Protein AF-A0A4U6M699-F1 (afdb_monomer)

Structure (mmCIF, N/CA/C/O backbone):
data_AF-A0A4U6M699-F1
#
_entry.id   AF-A0A4U6M699-F1
#
loop_
_atom_site.group_PDB
_atom_site.id
_atom_site.type_symbol
_atom_site.label_atom_id
_atom_site.label_alt_id
_atom_site.label_comp_id
_atom_site.label_asym_id
_atom_site.label_entity_id
_atom_site.label_seq_id
_atom_site.pdbx_PDB_ins_code
_atom_site.Cartn_x
_atom_site.Cartn_y
_atom_site.Cartn_z
_atom_site.occupancy
_atom_site.B_iso_or_equiv
_atom_site.auth_seq_id
_atom_site.auth_comp_id
_atom_site.auth_asym_id
_atom_site.auth_atom_id
_atom_site.pdbx_PDB_model_num
ATOM 1 N N . ASP A 1 1 ? -10.729 20.905 -7.167 1.00 48.91 1 ASP A N 1
ATOM 2 C CA . ASP A 1 1 ? -9.575 21.446 -6.440 1.00 48.91 1 ASP A CA 1
ATOM 3 C C . ASP A 1 1 ? -8.380 21.355 -7.370 1.00 48.91 1 ASP A C 1
ATOM 5 O O . ASP A 1 1 ? -7.923 20.257 -7.669 1.00 48.91 1 ASP A O 1
ATOM 9 N N . GLU A 1 2 ? -8.037 22.477 -8.000 1.00 41.06 2 GLU A N 1
ATOM 10 C CA . GLU A 1 2 ? -7.067 22.552 -9.109 1.00 41.06 2 GLU A CA 1
ATOM 11 C C . GLU A 1 2 ? -5.611 22.574 -8.628 1.00 41.06 2 GLU A C 1
ATOM 13 O O . GLU A 1 2 ? -4.681 22.620 -9.427 1.00 41.06 2 GLU A O 1
ATOM 18 N N . ARG A 1 3 ? -5.406 22.505 -7.313 1.00 54.22 3 ARG A N 1
ATOM 19 C CA . ARG A 1 3 ? -4.111 22.269 -6.685 1.00 54.22 3 ARG A CA 1
ATOM 20 C C . ARG A 1 3 ? -4.241 20.971 -5.903 1.00 54.22 3 ARG A C 1
ATOM 22 O O . ARG A 1 3 ? -5.264 20.749 -5.262 1.00 54.22 3 ARG A O 1
ATOM 29 N N . GLU A 1 4 ? -3.243 20.099 -5.974 1.00 55.28 4 GLU A N 1
ATOM 30 C CA . GLU A 1 4 ? -3.228 18.752 -5.367 1.00 55.28 4 GLU A CA 1
ATOM 31 C C . GLU A 1 4 ? -3.259 18.745 -3.820 1.00 55.28 4 GLU A C 1
ATOM 33 O O . GLU A 1 4 ? -2.900 17.768 -3.172 1.00 55.28 4 GLU A O 1
ATOM 38 N N . MET A 1 5 ? -3.724 19.828 -3.201 1.00 53.59 5 MET A N 1
ATOM 39 C CA . MET A 1 5 ? -3.676 20.106 -1.773 1.00 53.59 5 MET A CA 1
ATOM 40 C C . MET A 1 5 ? -5.094 20.075 -1.194 1.00 53.59 5 MET A C 1
ATOM 42 O O . MET A 1 5 ? -5.661 21.105 -0.843 1.00 53.59 5 MET A O 1
ATOM 46 N N . GLY A 1 6 ? -5.681 18.880 -1.115 1.00 68.38 6 GLY A N 1
ATOM 47 C CA . GLY A 1 6 ? -7.036 18.708 -0.592 1.00 68.38 6 GLY A CA 1
ATOM 48 C C . GLY A 1 6 ? -7.553 17.275 -0.693 1.00 68.38 6 GLY A C 1
ATOM 49 O O . GLY A 1 6 ? -6.791 16.310 -0.635 1.00 68.38 6 GLY A O 1
ATOM 50 N N . LEU A 1 7 ? -8.867 17.126 -0.891 1.00 70.56 7 LEU A N 1
ATOM 51 C CA . LEU A 1 7 ? -9.575 15.834 -0.933 1.00 70.56 7 LEU A CA 1
ATOM 52 C C . LEU A 1 7 ? -9.011 14.858 -1.987 1.00 70.56 7 LEU A C 1
ATOM 54 O O . LEU A 1 7 ? -9.118 13.644 -1.831 1.00 70.56 7 LEU A O 1
ATOM 58 N N . ARG A 1 8 ? -8.366 15.380 -3.039 1.00 74.94 8 ARG A N 1
ATOM 59 C CA . ARG A 1 8 ? -7.732 14.579 -4.095 1.00 74.94 8 ARG A CA 1
ATOM 60 C C . ARG A 1 8 ? -6.570 13.725 -3.578 1.00 74.94 8 ARG A C 1
ATOM 62 O O . ARG A 1 8 ? -6.352 12.650 -4.122 1.00 74.94 8 ARG A O 1
ATOM 69 N N . ALA A 1 9 ? -5.898 14.127 -2.497 1.00 73.94 9 ALA A N 1
ATOM 70 C CA . ALA A 1 9 ? -4.839 13.329 -1.877 1.00 73.94 9 ALA A CA 1
ATOM 71 C C . ALA A 1 9 ? -5.347 11.972 -1.356 1.00 73.94 9 ALA A C 1
ATOM 73 O O . ALA A 1 9 ? -4.580 11.015 -1.286 1.00 73.94 9 ALA A O 1
ATOM 74 N N . LEU A 1 10 ? -6.647 11.848 -1.051 1.00 80.75 10 LEU A N 1
ATOM 75 C CA . LEU A 1 10 ? -7.253 10.567 -0.670 1.00 80.75 10 LEU A CA 1
ATOM 76 C C . LEU A 1 10 ? -7.234 9.544 -1.815 1.00 80.75 10 LEU A C 1
ATOM 78 O O . LEU A 1 10 ? -7.220 8.343 -1.552 1.00 80.75 10 LEU A O 1
ATOM 82 N N . LEU A 1 11 ? -7.196 10.000 -3.073 1.00 85.00 11 LEU A N 1
ATOM 83 C CA . LEU A 1 11 ? -7.074 9.118 -4.238 1.00 85.00 11 LEU A CA 1
ATOM 84 C C . LEU A 1 11 ? -5.702 8.437 -4.305 1.00 85.00 11 LEU A C 1
ATOM 86 O O . LEU A 1 11 ? -5.573 7.398 -4.943 1.00 85.00 11 LEU A O 1
ATOM 90 N N . ASN A 1 12 ? -4.706 8.966 -3.588 1.00 87.88 12 ASN A N 1
ATOM 91 C CA . ASN A 1 12 ? -3.357 8.410 -3.536 1.00 87.88 12 ASN A CA 1
ATOM 92 C C . ASN A 1 12 ? -3.226 7.257 -2.524 1.00 87.88 12 ASN A C 1
ATOM 94 O O . ASN A 1 12 ? -2.110 6.839 -2.203 1.00 87.88 12 ASN A O 1
ATOM 98 N N . LEU A 1 13 ? -4.333 6.707 -2.004 1.00 92.62 13 LEU A N 1
ATOM 99 C CA . LEU A 1 13 ? -4.280 5.520 -1.149 1.00 92.62 13 LEU A CA 1
ATOM 100 C C . LEU A 1 13 ? -3.520 4.393 -1.867 1.00 92.62 13 LEU A C 1
ATOM 102 O O . LEU A 1 13 ? -3.800 4.056 -3.014 1.00 92.62 13 LEU A O 1
ATOM 106 N N . GLY A 1 14 ? -2.518 3.840 -1.187 1.00 94.44 14 GLY A N 1
ATOM 107 C CA . GLY A 1 14 ? -1.649 2.793 -1.722 1.00 94.44 14 GLY A CA 1
ATOM 108 C C . GLY A 1 14 ? -0.565 3.266 -2.696 1.00 94.44 14 GLY A C 1
ATOM 109 O O . GLY A 1 14 ? 0.397 2.529 -2.889 1.00 94.44 14 GLY A O 1
ATOM 110 N N . HIS A 1 15 ? -0.634 4.486 -3.237 1.00 94.38 15 HIS A N 1
ATOM 111 C CA . HIS A 1 15 ? 0.290 4.948 -4.280 1.00 94.38 15 HIS A CA 1
ATOM 112 C C . HIS A 1 15 ? 1.713 5.171 -3.765 1.00 94.38 15 HIS A C 1
ATOM 114 O O . HIS A 1 15 ? 2.654 4.794 -4.444 1.00 94.38 15 HIS A O 1
ATOM 120 N N . THR A 1 16 ? 1.911 5.650 -2.533 1.00 93.19 16 THR A N 1
ATOM 121 C CA . THR A 1 16 ? 3.271 5.809 -1.979 1.00 93.19 16 THR A CA 1
ATOM 122 C C 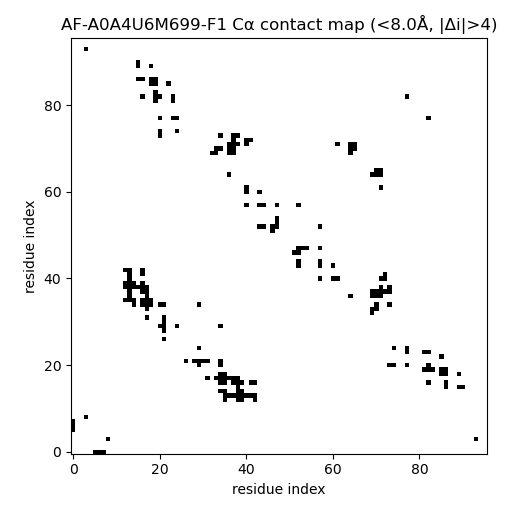. THR A 1 16 ? 4.040 4.482 -1.908 1.00 93.19 16 THR A C 1
ATOM 124 O O . THR A 1 16 ? 5.238 4.441 -2.174 1.00 93.19 16 THR A O 1
ATOM 127 N N . PHE A 1 17 ? 3.362 3.379 -1.579 1.00 95.38 17 PHE A N 1
ATOM 128 C CA . PHE A 1 17 ? 3.962 2.040 -1.618 1.00 95.38 17 PHE A CA 1
ATOM 129 C C . PHE A 1 17 ? 4.009 1.480 -3.046 1.00 95.38 17 PHE A C 1
ATOM 131 O O . PHE A 1 17 ? 4.998 0.855 -3.416 1.00 95.38 17 PHE A O 1
ATOM 138 N N . GLY A 1 18 ? 2.967 1.721 -3.847 1.00 95.00 18 GLY A N 1
ATOM 139 C CA . GLY A 1 18 ? 2.889 1.283 -5.240 1.00 95.00 18 GLY A CA 1
ATOM 140 C C . GLY A 1 18 ? 4.013 1.864 -6.097 1.00 95.00 18 GLY A C 1
ATOM 141 O O . GLY A 1 18 ? 4.747 1.108 -6.721 1.00 95.00 18 GLY A O 1
ATOM 142 N N . HIS A 1 19 ? 4.243 3.174 -6.028 1.00 93.38 19 HIS A N 1
ATOM 143 C CA . HIS A 1 19 ? 5.342 3.841 -6.726 1.00 93.38 19 HIS A CA 1
ATOM 144 C C . HIS A 1 19 ? 6.711 3.300 -6.295 1.00 93.38 19 HIS A C 1
ATOM 146 O O . HIS A 1 19 ? 7.617 3.202 -7.117 1.00 93.38 19 HIS A O 1
ATOM 152 N N . ALA A 1 20 ? 6.875 2.912 -5.024 1.00 94.44 20 ALA A N 1
ATOM 153 C CA . ALA A 1 20 ? 8.106 2.276 -4.566 1.00 94.44 20 ALA A CA 1
ATOM 154 C C . ALA A 1 20 ? 8.321 0.898 -5.211 1.00 94.44 20 ALA A C 1
ATOM 156 O O . ALA A 1 20 ? 9.438 0.590 -5.619 1.00 94.44 20 ALA A O 1
ATOM 157 N N . ILE A 1 21 ? 7.258 0.099 -5.341 1.00 95.31 21 ILE A N 1
ATOM 158 C CA . ILE A 1 21 ? 7.292 -1.196 -6.035 1.00 95.31 21 ILE A CA 1
ATOM 159 C C . ILE A 1 21 ? 7.623 -0.999 -7.516 1.00 95.31 21 ILE A C 1
ATOM 161 O O . ILE A 1 21 ? 8.516 -1.663 -8.031 1.00 95.31 21 ILE A O 1
ATOM 165 N N . GLU A 1 22 ? 6.942 -0.078 -8.198 1.00 94.44 22 GLU A N 1
ATOM 166 C CA . GLU A 1 22 ? 7.175 0.199 -9.621 1.00 94.44 22 GLU A CA 1
ATOM 167 C C . GLU A 1 22 ? 8.605 0.685 -9.885 1.00 94.44 22 GLU A C 1
ATOM 169 O O . GLU A 1 22 ? 9.249 0.240 -10.837 1.00 94.44 22 GLU A O 1
ATOM 174 N N . ALA A 1 23 ? 9.116 1.577 -9.031 1.00 92.31 23 ALA A N 1
ATOM 175 C CA . ALA A 1 23 ? 10.463 2.120 -9.157 1.00 92.31 23 ALA A CA 1
ATOM 176 C C . ALA A 1 23 ? 11.546 1.056 -8.936 1.00 92.31 23 ALA A C 1
ATOM 178 O O . ALA A 1 23 ? 12.536 1.046 -9.665 1.00 92.31 23 ALA A O 1
ATOM 179 N N . GLU A 1 24 ? 11.364 0.167 -7.956 1.00 94.38 24 GLU A N 1
ATOM 180 C CA . GLU A 1 24 ? 12.345 -0.870 -7.631 1.00 94.38 24 GLU A CA 1
ATOM 181 C C . GLU A 1 24 ? 12.308 -2.042 -8.615 1.00 94.38 24 GLU A C 1
ATOM 183 O O . GLU A 1 24 ? 13.351 -2.514 -9.061 1.00 94.38 24 GLU A O 1
ATOM 188 N N . MET A 1 25 ? 11.112 -2.508 -8.983 1.00 93.31 25 MET A N 1
ATOM 189 C CA . MET A 1 25 ? 10.968 -3.656 -9.880 1.00 93.31 25 MET A CA 1
ATOM 190 C C . MET A 1 25 ? 11.276 -3.302 -11.333 1.00 93.31 25 MET A C 1
ATO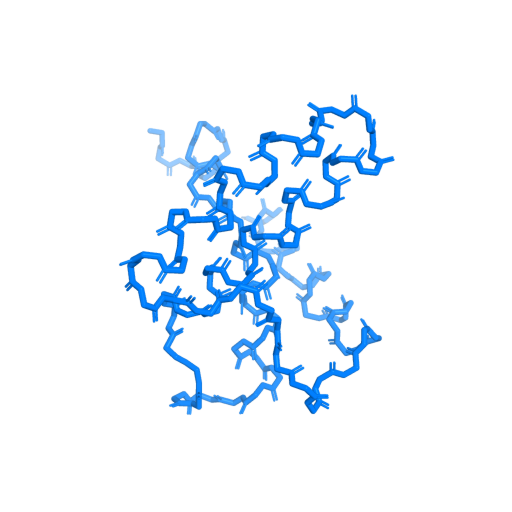M 192 O O . MET A 1 25 ? 11.509 -4.202 -12.135 1.00 93.31 25 MET A O 1
ATOM 196 N N . GLY A 1 26 ? 11.295 -2.018 -11.686 1.00 85.50 26 GLY A N 1
ATOM 197 C CA . GLY A 1 26 ? 11.488 -1.556 -13.053 1.00 85.50 26 GLY A CA 1
ATOM 198 C C . GLY A 1 26 ? 10.202 -1.593 -13.880 1.00 85.50 26 GLY A C 1
ATOM 199 O O . GLY A 1 26 ? 9.259 -2.345 -13.617 1.00 85.50 26 GLY A O 1
ATOM 200 N N . TYR A 1 27 ? 10.171 -0.744 -14.907 1.00 77.00 27 TYR A N 1
ATOM 201 C CA . TYR A 1 27 ? 8.972 -0.485 -15.699 1.00 77.00 27 TYR A CA 1
ATOM 202 C C . TYR A 1 27 ? 8.443 -1.750 -16.392 1.00 77.00 27 TYR A C 1
ATOM 204 O O . TYR A 1 27 ? 9.174 -2.419 -17.120 1.00 77.00 27 TYR A O 1
ATOM 212 N N . GLY A 1 28 ? 7.155 -2.045 -16.194 1.00 77.81 28 GLY A N 1
ATOM 213 C CA . GLY A 1 28 ? 6.448 -3.144 -16.860 1.00 77.81 28 GLY A CA 1
ATOM 214 C C . GLY A 1 28 ? 6.529 -4.510 -16.169 1.00 77.81 28 GLY A C 1
ATOM 215 O O . GLY A 1 28 ? 5.835 -5.422 -16.607 1.00 77.81 28 GLY A O 1
ATOM 216 N N . ASN A 1 29 ? 7.306 -4.659 -15.088 1.00 89.50 29 ASN A N 1
ATOM 217 C CA . ASN A 1 29 ? 7.349 -5.910 -14.312 1.00 89.50 29 ASN A CA 1
ATOM 218 C C . ASN A 1 29 ? 6.158 -6.065 -13.359 1.00 89.50 29 ASN A C 1
ATOM 220 O O . ASN A 1 29 ? 5.769 -7.183 -13.034 1.00 89.50 29 ASN A O 1
ATOM 224 N N . TRP A 1 30 ? 5.593 -4.943 -12.920 1.00 94.75 30 TRP A N 1
ATOM 225 C CA . TRP A 1 30 ? 4.329 -4.860 -12.198 1.00 94.75 30 TRP A CA 1
ATOM 226 C C . TRP A 1 30 ? 3.450 -3.839 -12.908 1.00 94.75 30 TRP A C 1
ATOM 228 O O . TRP A 1 30 ? 3.911 -2.744 -13.243 1.00 94.75 30 TRP A O 1
ATOM 238 N N . LEU A 1 31 ? 2.188 -4.185 -13.145 1.00 95.81 31 LEU A N 1
ATOM 239 C CA . LEU A 1 31 ? 1.210 -3.219 -13.623 1.00 95.81 31 LEU A CA 1
ATOM 240 C C . LEU A 1 31 ? 0.903 -2.213 -12.512 1.00 95.81 31 LEU A C 1
ATOM 242 O O . LEU A 1 31 ? 0.893 -2.548 -11.327 1.00 95.81 31 LEU A O 1
ATOM 246 N N . HIS A 1 32 ? 0.548 -0.991 -12.899 1.00 95.19 32 HIS A N 1
ATOM 247 C CA . HIS A 1 32 ? 0.227 0.061 -11.937 1.00 95.19 32 HIS A CA 1
ATOM 248 C C . HIS A 1 32 ? -0.854 -0.356 -10.929 1.00 95.19 32 HIS A C 1
ATOM 250 O O . HIS A 1 32 ? -0.688 -0.218 -9.718 1.00 95.19 32 HIS A O 1
ATOM 256 N N . GLY A 1 33 ? -1.936 -0.972 -11.417 1.00 95.75 33 GLY A N 1
ATOM 257 C CA . GLY A 1 33 ? -3.006 -1.479 -10.556 1.00 95.75 33 GLY A CA 1
ATOM 258 C C . GLY A 1 33 ? -2.558 -2.585 -9.593 1.00 95.75 33 GLY A C 1
ATOM 259 O O . GLY A 1 33 ? -3.077 -2.669 -8.482 1.00 95.75 33 GLY A O 1
ATOM 260 N N . GLU A 1 34 ? -1.576 -3.403 -9.977 1.00 97.75 34 GLU A N 1
ATOM 261 C CA . GLU A 1 34 ? -1.006 -4.448 -9.121 1.00 97.75 34 GLU A CA 1
ATOM 262 C C . GLU A 1 34 ? -0.175 -3.835 -7.989 1.00 97.75 34 GLU A C 1
ATOM 264 O O . GLU A 1 34 ? -0.345 -4.188 -6.819 1.00 97.75 34 GLU A O 1
ATOM 269 N N . ALA A 1 35 ? 0.679 -2.865 -8.321 1.00 96.69 35 ALA A N 1
ATOM 270 C CA . ALA A 1 35 ? 1.498 -2.163 -7.343 1.00 96.69 35 ALA A CA 1
ATOM 271 C C . ALA A 1 35 ? 0.633 -1.369 -6.348 1.00 96.69 35 ALA A C 1
ATOM 273 O O . ALA A 1 35 ? 0.839 -1.457 -5.134 1.00 96.69 35 ALA A O 1
ATOM 274 N N . VAL A 1 36 ? -0.390 -0.657 -6.838 1.00 97.06 36 VAL A N 1
ATOM 275 C CA . VAL A 1 36 ? -1.349 0.067 -5.990 1.00 97.06 36 VAL A CA 1
ATOM 276 C C . VAL A 1 36 ? -2.152 -0.898 -5.113 1.00 97.06 36 VAL A C 1
ATOM 278 O O . VAL A 1 36 ? -2.351 -0.608 -3.935 1.00 97.06 36 VAL A O 1
ATOM 281 N N . ALA A 1 37 ? -2.559 -2.070 -5.614 1.00 98.25 37 ALA A N 1
ATOM 282 C CA . ALA A 1 37 ? -3.262 -3.077 -4.813 1.00 98.25 37 ALA A CA 1
ATOM 283 C C . ALA A 1 37 ? -2.431 -3.575 -3.623 1.00 98.25 37 ALA A C 1
ATOM 285 O O . ALA A 1 37 ? -2.896 -3.532 -2.478 1.00 98.25 37 ALA A O 1
ATOM 286 N N . ALA A 1 38 ? -1.177 -3.966 -3.865 1.00 98.00 38 ALA A N 1
ATOM 287 C CA . ALA A 1 38 ? -0.255 -4.334 -2.795 1.00 98.00 38 ALA A CA 1
ATOM 288 C C . ALA A 1 38 ? -0.024 -3.157 -1.829 1.00 98.00 38 ALA A C 1
ATOM 290 O O . ALA A 1 38 ? -0.035 -3.334 -0.606 1.00 98.00 38 ALA A O 1
ATOM 291 N N . GLY A 1 39 ? 0.104 -1.941 -2.366 1.00 97.50 39 GLY A N 1
ATOM 292 C CA . GLY A 1 39 ? 0.266 -0.721 -1.587 1.00 97.50 39 GLY A CA 1
ATOM 293 C C . GLY A 1 39 ? -0.929 -0.382 -0.692 1.00 97.50 39 GLY A C 1
ATOM 294 O O . GLY A 1 39 ? -0.736 0.051 0.445 1.00 97.50 39 GLY A O 1
ATOM 295 N N . MET A 1 40 ? -2.165 -0.626 -1.139 1.00 98.31 40 MET A N 1
ATOM 296 C CA . MET A 1 40 ? -3.373 -0.444 -0.323 1.00 98.31 40 MET A CA 1
ATOM 297 C C . MET A 1 40 ? -3.373 -1.375 0.893 1.00 98.31 40 MET A C 1
ATOM 299 O O . MET A 1 40 ? -3.725 -0.952 1.994 1.00 98.31 40 MET A O 1
ATOM 303 N N . VAL A 1 41 ? -2.921 -2.623 0.731 1.00 98.50 41 VAL A N 1
ATOM 304 C CA . VAL A 1 41 ? -2.791 -3.567 1.854 1.00 98.50 41 VAL A CA 1
ATOM 305 C C . VAL A 1 41 ? -1.699 -3.121 2.827 1.00 98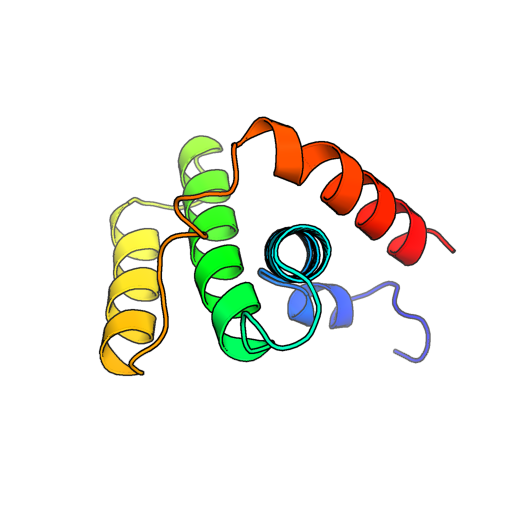.50 41 VAL A C 1
ATOM 307 O O . VAL A 1 41 ? -1.887 -3.213 4.041 1.00 98.50 41 VAL A O 1
ATOM 310 N N . MET A 1 42 ? -0.575 -2.599 2.328 1.00 97.56 42 MET A N 1
ATOM 311 C CA . MET A 1 42 ? 0.479 -2.032 3.181 1.00 97.56 42 MET A CA 1
ATOM 312 C C . MET A 1 42 ? -0.020 -0.816 3.971 1.00 97.56 42 MET A C 1
ATOM 314 O O . MET A 1 42 ? 0.248 -0.716 5.172 1.00 97.56 42 MET A O 1
ATOM 318 N N . ALA A 1 43 ? -0.793 0.068 3.335 1.00 96.88 43 ALA A N 1
ATOM 319 C CA . ALA A 1 43 ? -1.426 1.205 3.995 1.00 96.88 43 ALA A CA 1
ATOM 320 C C . ALA A 1 43 ? -2.411 0.746 5.083 1.00 96.88 43 ALA A C 1
ATOM 322 O O . ALA A 1 43 ? -2.296 1.191 6.222 1.00 96.88 43 ALA A O 1
ATOM 323 N N . ALA A 1 44 ? -3.292 -0.216 4.785 1.00 97.94 44 ALA A N 1
ATOM 324 C CA . ALA A 1 44 ? -4.243 -0.761 5.757 1.00 97.94 44 ALA A CA 1
ATOM 325 C C . ALA A 1 44 ? -3.544 -1.408 6.967 1.00 97.94 44 ALA A C 1
ATOM 327 O O . ALA A 1 44 ? -3.862 -1.093 8.110 1.00 97.94 44 ALA A O 1
ATOM 328 N N . ARG A 1 45 ? -2.513 -2.235 6.734 1.00 97.94 45 ARG A N 1
ATOM 329 C CA . ARG A 1 45 ? -1.695 -2.823 7.813 1.00 97.94 45 ARG A CA 1
ATOM 330 C C . ARG A 1 45 ? -0.954 -1.764 8.632 1.00 97.94 45 ARG A C 1
ATOM 332 O O . ARG A 1 45 ? -0.726 -1.958 9.824 1.00 97.94 45 ARG A O 1
ATOM 339 N N . THR A 1 46 ? -0.559 -0.653 8.010 1.00 96.44 46 THR A N 1
ATOM 340 C CA . THR A 1 46 ? 0.043 0.483 8.721 1.00 96.44 46 THR A CA 1
ATOM 341 C C . THR A 1 46 ? -0.989 1.148 9.628 1.00 96.44 46 THR A C 1
ATOM 343 O O . THR A 1 46 ? -0.712 1.341 10.808 1.00 96.44 46 THR A O 1
ATOM 346 N N . SER A 1 47 ? -2.196 1.415 9.125 1.00 97.00 47 SER A N 1
ATOM 347 C CA . SER A 1 47 ? -3.308 1.952 9.919 1.00 97.00 47 SER A CA 1
ATOM 348 C C . SER A 1 47 ? -3.713 1.025 11.069 1.00 97.00 47 SER A C 1
ATOM 350 O O . SER A 1 47 ? -3.987 1.507 12.166 1.00 97.00 47 SER A O 1
ATOM 352 N N . GLU A 1 48 ? -3.681 -0.295 10.866 1.00 97.62 48 GLU A N 1
ATOM 353 C CA . GLU A 1 48 ? -3.933 -1.289 11.917 1.00 97.62 48 GLU A CA 1
ATOM 354 C C . GLU A 1 48 ? -2.892 -1.198 13.041 1.00 97.62 48 GLU A C 1
ATOM 356 O O . GLU A 1 48 ? -3.243 -1.117 14.216 1.00 97.62 48 GLU A O 1
ATOM 361 N N . ARG A 1 49 ? -1.601 -1.103 12.693 1.00 97.25 49 ARG A N 1
ATOM 362 C CA . ARG A 1 49 ? -0.514 -0.911 13.674 1.00 97.25 49 ARG A CA 1
ATOM 363 C C . ARG A 1 49 ? -0.603 0.418 14.425 1.00 97.25 49 ARG A C 1
ATOM 365 O O . ARG A 1 49 ? -0.113 0.506 15.545 1.00 97.25 49 ARG A O 1
ATOM 372 N N . LEU A 1 50 ? -1.207 1.437 13.816 1.00 97.69 50 LEU A N 1
ATOM 373 C CA . LEU A 1 50 ? -1.475 2.732 14.447 1.00 97.69 50 LEU A CA 1
ATOM 374 C C . LEU A 1 50 ? -2.772 2.740 15.277 1.00 97.69 50 LEU A C 1
ATOM 376 O O . LEU A 1 50 ? -3.103 3.769 15.861 1.00 97.69 50 LEU A O 1
ATOM 380 N N . GLY A 1 51 ? -3.516 1.628 15.328 1.00 97.25 51 GLY A N 1
ATOM 381 C CA . GLY A 1 51 ? -4.786 1.525 16.053 1.00 97.25 51 GLY A CA 1
ATOM 382 C C . GLY A 1 51 ? -5.953 2.266 15.393 1.00 97.25 51 GLY A C 1
ATOM 383 O O . GLY A 1 51 ? -6.963 2.518 16.042 1.00 97.25 51 GLY A O 1
ATOM 384 N N . GLN A 1 52 ? -5.819 2.638 14.117 1.00 96.69 52 GLN A N 1
ATOM 385 C CA . GLN A 1 52 ? -6.841 3.360 13.350 1.00 96.69 52 GLN A CA 1
ATOM 386 C C . GLN A 1 52 ? -7.744 2.424 12.541 1.00 96.69 52 GLN A C 1
ATOM 388 O O . GLN A 1 52 ? -8.799 2.847 12.080 1.00 96.69 52 GLN A O 1
ATOM 393 N N . PHE A 1 53 ? -7.311 1.178 12.352 1.00 97.12 53 PHE A N 1
ATOM 394 C CA . PHE A 1 53 ? -8.027 0.112 11.657 1.00 97.12 53 PHE A CA 1
ATOM 395 C C . PHE A 1 53 ? -8.045 -1.145 12.525 1.00 97.12 53 PHE A C 1
ATOM 397 O O . PHE A 1 53 ? -7.100 -1.429 13.261 1.00 97.12 53 PHE A O 1
ATOM 404 N N . THR A 1 54 ? -9.104 -1.929 12.396 1.00 98.38 54 THR A N 1
ATOM 405 C CA . THR A 1 54 ? -9.187 -3.287 12.931 1.00 98.38 54 THR A CA 1
ATOM 406 C C . THR A 1 54 ? -8.623 -4.299 11.933 1.00 98.38 54 THR A C 1
ATOM 408 O O . THR A 1 54 ? -8.655 -4.095 10.716 1.00 98.38 54 THR A O 1
ATOM 411 N N . SER A 1 55 ? -8.186 -5.455 12.434 1.00 97.94 55 SER A N 1
ATOM 412 C CA . SER A 1 55 ? -7.764 -6.577 11.584 1.00 97.94 55 SER A CA 1
ATOM 413 C C . SER A 1 55 ? -8.877 -7.046 10.636 1.00 97.94 55 SER A C 1
ATOM 415 O O . SER A 1 55 ? -8.610 -7.442 9.501 1.00 97.94 55 SER A O 1
ATOM 417 N N . ALA A 1 56 ? -10.142 -6.947 11.061 1.00 98.44 56 ALA A N 1
ATOM 418 C CA . ALA A 1 56 ? -11.302 -7.274 10.238 1.00 98.44 56 ALA A CA 1
ATOM 419 C C . ALA A 1 56 ? -11.464 -6.314 9.046 1.00 98.44 56 ALA A C 1
ATOM 421 O O . ALA A 1 56 ? -11.758 -6.759 7.936 1.00 98.44 56 ALA A O 1
ATOM 422 N N . GLU A 1 57 ? -11.242 -5.011 9.239 1.00 98.25 57 GLU A N 1
ATOM 423 C CA . GLU A 1 57 ? -11.275 -4.024 8.152 1.00 98.25 57 GLU A CA 1
ATOM 424 C C . GLU A 1 57 ? -10.138 -4.252 7.151 1.00 98.25 57 GLU A C 1
ATOM 426 O O . GLU A 1 57 ? -10.394 -4.302 5.944 1.00 98.25 57 GLU A O 1
ATOM 431 N N . THR A 1 58 ? -8.913 -4.500 7.632 1.00 98.38 58 THR A N 1
ATOM 432 C CA . THR A 1 58 ? -7.780 -4.898 6.779 1.00 98.38 58 THR A CA 1
ATOM 433 C C . THR A 1 58 ? -8.117 -6.156 5.974 1.00 98.38 58 THR A C 1
ATOM 435 O O . THR A 1 58 ? -7.893 -6.212 4.762 1.00 98.38 58 THR A O 1
ATOM 438 N N . GLN A 1 59 ? -8.716 -7.164 6.616 1.00 98.56 59 GLN A N 1
ATOM 439 C CA . GLN A 1 59 ? -9.069 -8.416 5.954 1.00 98.56 59 GLN A CA 1
ATOM 440 C C . GLN A 1 59 ? -10.142 -8.225 4.875 1.00 98.56 59 GLN A C 1
ATOM 442 O O . GLN A 1 59 ? -10.083 -8.886 3.839 1.00 98.56 59 GLN A O 1
ATOM 447 N N . ARG A 1 60 ? -11.096 -7.302 5.055 1.00 98.56 60 ARG A N 1
ATOM 448 C CA . ARG A 1 60 ? -12.081 -6.974 4.008 1.00 98.56 60 ARG A CA 1
ATOM 449 C C . ARG A 1 60 ? -11.415 -6.417 2.749 1.00 98.56 60 ARG A C 1
ATOM 451 O O . ARG A 1 60 ? -11.813 -6.808 1.652 1.00 98.56 60 ARG A O 1
ATOM 458 N N . ILE A 1 61 ? -10.401 -5.561 2.901 1.00 98.44 61 ILE A N 1
ATOM 459 C CA . ILE A 1 61 ? -9.617 -5.023 1.776 1.00 98.44 61 ILE A CA 1
ATOM 460 C C . ILE A 1 61 ? -8.879 -6.159 1.060 1.00 98.44 61 ILE A C 1
ATOM 462 O O . ILE A 1 61 ? -9.006 -6.303 -0.155 1.00 98.44 61 ILE A O 1
ATOM 466 N N . ILE A 1 62 ? -8.172 -7.011 1.812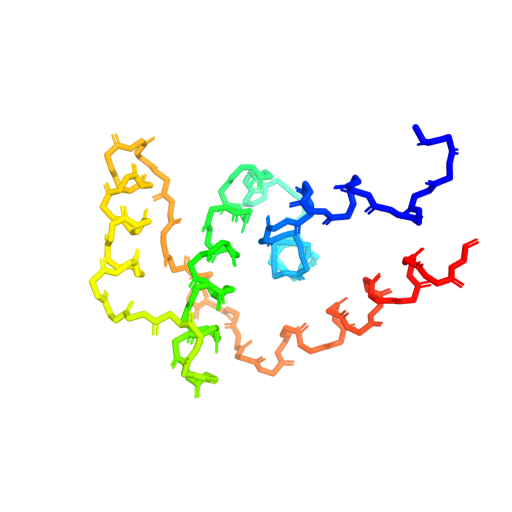 1.00 98.69 62 ILE A N 1
ATOM 467 C CA . ILE A 1 62 ? -7.432 -8.158 1.258 1.00 98.69 62 ILE A CA 1
ATOM 468 C C . ILE A 1 62 ? -8.368 -9.082 0.470 1.00 98.69 62 ILE A C 1
ATOM 470 O O . ILE A 1 62 ? -8.085 -9.410 -0.681 1.00 98.69 62 ILE A O 1
ATOM 474 N N . THR A 1 63 ? -9.506 -9.459 1.057 1.00 98.75 63 THR A N 1
ATOM 475 C CA . THR A 1 63 ? -10.481 -10.351 0.418 1.00 98.75 63 THR A CA 1
ATOM 476 C C . THR A 1 63 ? -11.048 -9.749 -0.871 1.00 98.75 63 THR A C 1
ATOM 478 O O . THR A 1 63 ? -11.230 -10.466 -1.854 1.00 98.75 63 THR A O 1
ATOM 481 N N . LEU A 1 64 ? -11.327 -8.441 -0.899 1.00 98.69 64 LEU A N 1
ATOM 482 C CA . LEU A 1 64 ? -11.813 -7.765 -2.105 1.00 98.69 64 LEU A CA 1
ATOM 483 C C . LEU A 1 64 ? -10.774 -7.810 -3.235 1.00 98.69 64 LEU A C 1
ATOM 485 O O . LEU A 1 64 ? -11.116 -8.172 -4.358 1.00 98.69 64 LEU A O 1
ATOM 489 N N . LEU A 1 65 ? -9.514 -7.487 -2.934 1.00 98.62 65 LEU A N 1
ATOM 490 C CA . LEU A 1 65 ? -8.433 -7.479 -3.924 1.00 98.62 65 LEU A CA 1
ATOM 491 C C . LEU A 1 65 ? -8.133 -8.883 -4.456 1.00 98.62 65 LEU A C 1
ATOM 493 O O . LEU A 1 65 ? -8.009 -9.064 -5.665 1.00 98.62 65 LEU A O 1
ATOM 497 N N . GLN A 1 66 ? -8.125 -9.894 -3.584 1.00 98.62 66 GLN A N 1
ATOM 498 C CA . GLN A 1 66 ? -7.972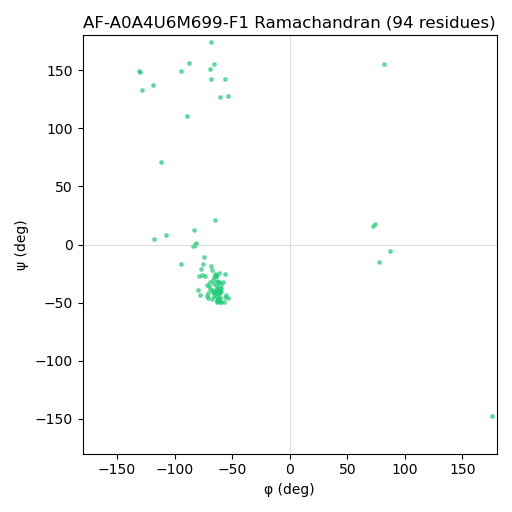 -11.291 -3.998 1.00 98.62 66 GLN A CA 1
ATOM 499 C C . GLN A 1 66 ? -9.097 -11.739 -4.938 1.00 98.62 66 GLN A C 1
ATOM 501 O O . GLN A 1 66 ? -8.834 -12.403 -5.937 1.00 98.62 66 GLN A O 1
ATOM 506 N N . ARG A 1 67 ? -10.349 -11.341 -4.668 1.00 98.62 67 ARG A N 1
ATOM 507 C CA . ARG A 1 67 ? -11.488 -11.621 -5.563 1.00 98.62 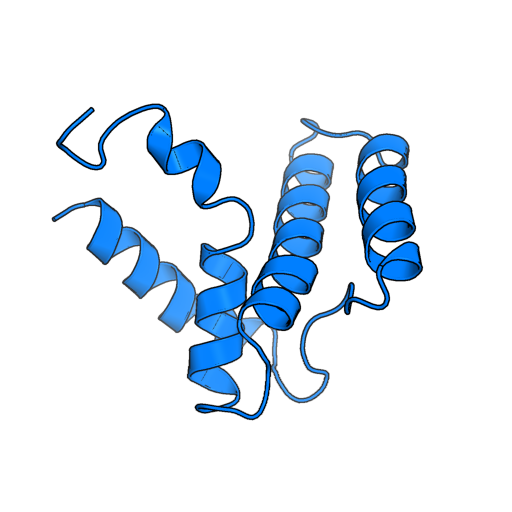67 ARG A CA 1
ATOM 508 C C . ARG A 1 67 ? -11.379 -10.914 -6.914 1.00 98.62 67 ARG A C 1
ATOM 510 O O . ARG A 1 67 ? -11.928 -11.417 -7.887 1.00 98.62 67 ARG A O 1
ATOM 517 N N . ALA A 1 68 ? -10.693 -9.775 -6.967 1.00 98.25 68 ALA A N 1
ATOM 518 C CA . ALA A 1 68 ? -10.385 -9.060 -8.203 1.00 98.25 68 ALA A CA 1
ATOM 519 C C . ALA A 1 68 ? -9.153 -9.623 -8.942 1.00 98.25 68 ALA A C 1
ATOM 521 O O . ALA A 1 68 ? -8.796 -9.103 -9.993 1.00 98.25 68 ALA A O 1
ATOM 522 N N . GLY A 1 69 ? -8.499 -10.666 -8.411 1.00 98.12 69 GLY A N 1
ATOM 523 C CA . GLY A 1 69 ? -7.289 -11.248 -8.997 1.00 98.12 69 GLY A CA 1
ATOM 524 C C . GLY A 1 69 ? -6.032 -10.394 -8.809 1.00 98.12 69 GLY A C 1
ATOM 525 O O . GLY A 1 69 ? -5.056 -10.597 -9.522 1.00 98.12 69 GLY A O 1
ATOM 526 N N . LEU A 1 70 ? -6.049 -9.443 -7.871 1.00 98.50 70 LEU A N 1
ATOM 527 C CA . LEU A 1 70 ? -4.944 -8.517 -7.632 1.00 98.50 70 LEU A CA 1
ATOM 528 C C . LEU A 1 70 ? -4.005 -9.012 -6.519 1.00 98.50 70 LEU A C 1
ATOM 530 O O . LEU A 1 70 ? -4.452 -9.659 -5.562 1.00 98.50 70 LEU A O 1
ATOM 534 N N . PRO A 1 71 ? -2.704 -8.680 -6.593 1.00 97.69 71 PRO A N 1
ATOM 535 C CA . PRO A 1 71 ? -1.753 -9.019 -5.547 1.00 97.69 71 PRO A CA 1
ATOM 536 C C . PRO A 1 71 ? -2.027 -8.240 -4.255 1.00 97.69 71 PRO A C 1
ATOM 538 O O . PRO A 1 71 ? -2.369 -7.061 -4.256 1.00 97.69 71 PRO A O 1
ATOM 541 N N . VAL A 1 72 ? -1.833 -8.923 -3.125 1.00 98.25 72 VAL A N 1
ATOM 542 C CA . VAL A 1 72 ? -2.028 -8.379 -1.763 1.00 98.25 72 VAL A CA 1
ATOM 543 C C . VAL A 1 72 ? -0.747 -8.372 -0.928 1.00 98.25 72 VAL A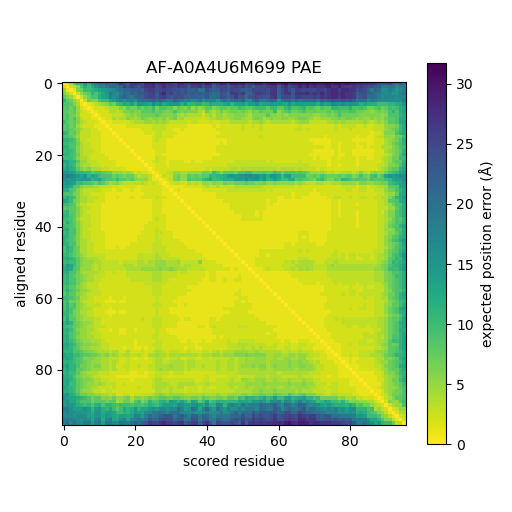 C 1
ATOM 545 O O . VAL A 1 72 ? -0.762 -8.054 0.258 1.00 98.25 72 VAL A O 1
ATOM 548 N N . ASN A 1 73 ? 0.371 -8.746 -1.544 1.00 97.06 73 ASN A N 1
ATOM 549 C CA . ASN A 1 73 ? 1.707 -8.662 -0.974 1.00 97.06 73 ASN A CA 1
ATOM 550 C C . ASN A 1 73 ? 2.611 -7.990 -2.009 1.00 97.06 73 ASN A C 1
ATOM 552 O O . ASN A 1 73 ? 2.374 -8.144 -3.205 1.00 97.06 73 ASN A O 1
ATOM 556 N N . GLY A 1 74 ? 3.630 -7.266 -1.548 1.00 94.81 74 GLY A N 1
ATOM 557 C CA . GLY A 1 74 ? 4.655 -6.729 -2.440 1.00 94.81 74 GLY A CA 1
ATOM 558 C C . GLY A 1 74 ? 5.537 -7.829 -3.056 1.00 94.81 74 GLY A C 1
ATOM 559 O O . GLY A 1 74 ? 5.415 -9.000 -2.670 1.00 94.81 74 GLY A O 1
ATOM 560 N N . PRO A 1 75 ? 6.438 -7.459 -3.981 1.00 94.81 75 PRO A N 1
ATOM 561 C CA . PRO A 1 75 ? 7.397 -8.379 -4.591 1.00 94.81 75 PRO A CA 1
ATOM 562 C C . PRO A 1 75 ? 8.254 -9.082 -3.535 1.00 94.81 75 PRO A C 1
ATOM 564 O O . PRO A 1 75 ? 8.644 -8.471 -2.539 1.00 94.81 75 PRO A O 1
ATOM 567 N N . ARG A 1 76 ? 8.572 -10.364 -3.749 1.00 93.06 76 ARG A N 1
ATOM 568 C CA . ARG A 1 76 ? 9.370 -11.155 -2.791 1.00 93.06 76 ARG A CA 1
ATOM 569 C C . ARG A 1 76 ? 10.843 -10.759 -2.806 1.00 93.06 76 ARG A C 1
ATOM 571 O O . ARG A 1 76 ? 11.538 -10.925 -1.810 1.00 93.06 76 ARG A O 1
ATOM 578 N N . GLU A 1 77 ? 11.293 -10.253 -3.943 1.00 91.44 77 GLU A N 1
ATOM 579 C CA . GLU A 1 77 ? 12.650 -9.819 -4.242 1.00 91.44 77 GLU A CA 1
ATOM 580 C C . GLU A 1 77 ? 12.954 -8.449 -3.615 1.00 91.44 77 GLU A C 1
ATOM 582 O O . GLU A 1 77 ? 14.114 -8.109 -3.386 1.00 91.44 77 GLU A O 1
ATOM 587 N N . MET A 1 78 ? 11.912 -7.673 -3.294 1.00 93.50 78 MET A N 1
ATOM 588 C CA . MET A 1 78 ? 12.036 -6.329 -2.742 1.00 93.50 78 MET A CA 1
ATOM 589 C C . MET A 1 78 ? 12.110 -6.363 -1.212 1.00 93.50 78 MET A C 1
ATOM 591 O O . MET A 1 78 ? 11.127 -6.633 -0.517 1.00 93.50 78 MET A O 1
ATOM 595 N N . SER A 1 79 ? 13.284 -6.036 -0.671 1.00 93.56 79 SER A N 1
ATOM 596 C CA . SER A 1 79 ? 13.473 -5.886 0.778 1.00 93.56 79 SER A CA 1
ATOM 597 C C . SER A 1 79 ? 12.670 -4.710 1.344 1.00 93.56 79 SER A C 1
ATOM 599 O O . SER A 1 79 ? 12.393 -3.732 0.651 1.00 93.56 79 SER A O 1
ATOM 601 N N . THR A 1 80 ? 12.338 -4.747 2.637 1.00 89.00 80 THR A N 1
ATOM 602 C CA . THR A 1 80 ? 11.618 -3.642 3.296 1.00 89.00 80 THR A CA 1
ATOM 603 C C . THR A 1 80 ? 12.412 -2.332 3.277 1.00 89.00 80 THR A C 1
ATOM 605 O O . THR A 1 80 ? 11.821 -1.260 3.169 1.00 89.00 80 THR A O 1
ATOM 608 N N . GLN A 1 81 ? 13.745 -2.401 3.326 1.00 92.12 81 GLN A N 1
ATOM 609 C CA . GLN A 1 81 ? 14.631 -1.238 3.247 1.00 92.12 81 GLN A CA 1
ATOM 610 C C . GLN A 1 81 ? 14.580 -0.556 1.874 1.00 92.12 81 GLN A C 1
ATOM 612 O O . GLN A 1 81 ? 14.717 0.665 1.813 1.00 92.12 81 GLN A O 1
ATOM 617 N N . ALA A 1 82 ? 14.330 -1.311 0.799 1.00 92.88 82 ALA A N 1
ATOM 618 C CA . ALA A 1 82 ? 14.245 -0.771 -0.557 1.00 92.88 82 ALA A CA 1
ATOM 619 C C . ALA A 1 82 ? 13.030 0.152 -0.764 1.00 92.88 82 ALA A C 1
ATOM 621 O O . ALA A 1 82 ? 13.060 1.021 -1.626 1.00 92.88 82 ALA A O 1
ATOM 622 N N . TYR A 1 83 ? 11.979 0.041 0.057 1.00 92.75 83 TYR A N 1
ATOM 623 C CA . TYR A 1 83 ? 10.807 0.922 -0.052 1.00 92.75 83 TYR A CA 1
ATOM 624 C C . TYR A 1 83 ? 11.121 2.369 0.350 1.00 92.75 83 TYR A C 1
ATOM 626 O O . TYR A 1 83 ? 10.617 3.315 -0.256 1.00 92.75 83 TYR A O 1
ATOM 634 N N . LEU A 1 84 ? 11.947 2.560 1.384 1.00 90.81 84 LEU A N 1
ATOM 635 C CA . LEU A 1 84 ? 12.099 3.857 2.051 1.00 90.81 84 LEU A CA 1
ATOM 636 C C . LEU A 1 84 ? 12.622 4.978 1.134 1.00 90.81 84 LEU A C 1
ATOM 638 O O . LEU A 1 84 ? 12.022 6.057 1.158 1.00 90.81 84 LEU A O 1
ATOM 642 N N . PRO A 1 85 ? 13.678 4.785 0.314 1.00 90.69 85 PRO A N 1
ATOM 6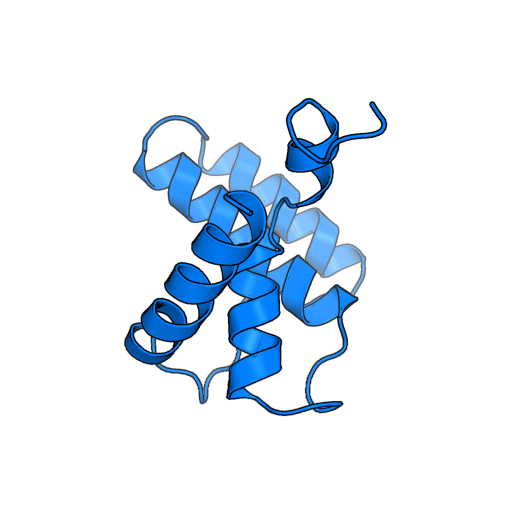43 C CA . PRO A 1 85 ? 14.178 5.842 -0.565 1.00 90.69 85 PRO A CA 1
ATOM 644 C C . PRO A 1 85 ? 13.121 6.339 -1.559 1.00 90.69 85 PRO A C 1
ATOM 646 O O . PRO A 1 85 ? 12.990 7.548 -1.769 1.00 90.69 85 PRO A O 1
ATOM 649 N N . HIS A 1 86 ? 12.329 5.421 -2.121 1.00 89.62 86 HIS A N 1
ATOM 650 C CA . HIS A 1 86 ? 11.290 5.740 -3.101 1.00 89.62 86 HIS A CA 1
ATOM 651 C C . HIS A 1 86 ? 10.100 6.454 -2.454 1.00 89.62 86 HIS A C 1
ATOM 653 O O . HIS A 1 86 ? 9.664 7.498 -2.938 1.00 89.62 86 HIS A O 1
ATOM 659 N N . MET A 1 87 ? 9.643 5.971 -1.294 1.00 87.94 87 MET A N 1
ATOM 660 C CA . MET A 1 87 ? 8.551 6.598 -0.539 1.00 87.94 87 MET A CA 1
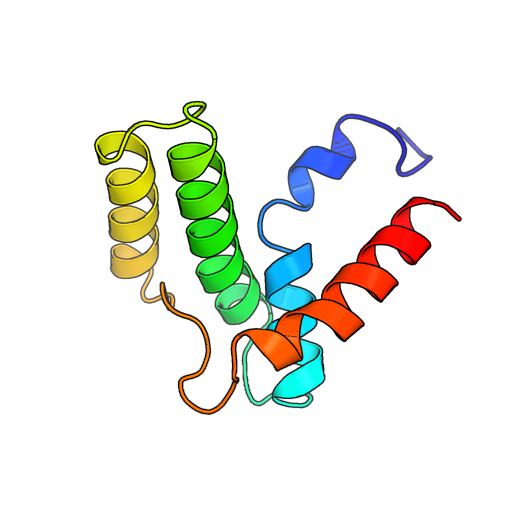ATOM 661 C C . MET A 1 87 ? 8.901 8.016 -0.056 1.00 87.94 87 MET A C 1
ATOM 663 O O . MET A 1 87 ? 8.042 8.896 -0.006 1.00 87.94 87 MET A O 1
ATOM 667 N N . LEU A 1 88 ? 10.161 8.266 0.320 1.00 83.94 88 LEU A N 1
ATOM 668 C CA . LEU A 1 88 ? 10.617 9.597 0.740 1.00 83.94 88 LEU A CA 1
ATOM 669 C C . LEU A 1 88 ? 10.649 10.595 -0.422 1.00 83.94 88 LEU A C 1
ATOM 671 O O . LEU A 1 88 ? 10.420 11.787 -0.211 1.00 83.94 88 LEU A O 1
ATOM 675 N N . ARG A 1 89 ? 10.930 10.123 -1.641 1.00 78.06 89 ARG A N 1
ATOM 676 C CA . ARG A 1 89 ? 10.880 10.946 -2.852 1.00 78.06 89 ARG A CA 1
ATOM 677 C C . ARG A 1 89 ? 9.440 11.291 -3.227 1.00 78.06 89 ARG A C 1
ATOM 679 O O . ARG A 1 89 ? 9.181 12.451 -3.525 1.00 78.06 89 ARG A O 1
ATOM 686 N N . ASP A 1 90 ? 8.521 10.333 -3.125 1.00 71.06 90 ASP A N 1
ATOM 687 C CA . ASP A 1 90 ? 7.080 10.525 -3.356 1.00 71.06 90 ASP A CA 1
ATOM 688 C C . ASP A 1 90 ? 6.501 11.648 -2.470 1.00 71.06 90 ASP A C 1
ATOM 690 O O . ASP A 1 90 ? 5.842 12.565 -2.955 1.00 71.06 90 ASP A O 1
ATOM 694 N N . LYS A 1 91 ? 6.880 11.695 -1.183 1.00 60.19 91 LYS A N 1
ATOM 695 C CA . LYS A 1 91 ? 6.476 12.788 -0.274 1.00 60.19 91 LYS A CA 1
ATOM 696 C C . LYS A 1 91 ? 7.005 14.173 -0.658 1.00 60.19 91 LYS A C 1
ATOM 698 O O . LYS A 1 91 ? 6.395 15.166 -0.275 1.00 60.19 91 LYS A O 1
ATOM 703 N N . LYS A 1 92 ? 8.132 14.262 -1.375 1.00 52.12 92 LYS A N 1
ATOM 704 C CA . LYS A 1 92 ? 8.642 15.545 -1.891 1.00 52.12 92 LYS A CA 1
ATOM 705 C C . LYS A 1 92 ? 7.849 16.027 -3.105 1.00 52.12 92 LYS A C 1
ATOM 707 O O . LYS A 1 92 ? 7.798 17.229 -3.319 1.00 52.12 92 LYS A O 1
ATOM 712 N N . VAL A 1 93 ? 7.238 15.115 -3.865 1.00 51.41 93 VAL A N 1
ATOM 713 C CA . VAL A 1 93 ? 6.408 15.451 -5.034 1.00 51.41 93 VAL A CA 1
ATOM 714 C C . VAL A 1 93 ? 5.082 16.084 -4.601 1.00 51.41 93 VAL A C 1
ATOM 716 O O . VAL A 1 93 ? 4.650 17.034 -5.230 1.00 51.41 93 VAL A O 1
ATOM 719 N N . LEU A 1 94 ? 4.502 15.654 -3.474 1.00 47.31 94 LEU A N 1
ATOM 720 C CA . LEU A 1 94 ? 3.296 16.269 -2.890 1.00 47.31 94 LEU A CA 1
ATOM 721 C C . LEU A 1 94 ? 3.540 17.631 -2.204 1.00 47.31 94 LEU A C 1
ATOM 723 O O . LEU A 1 94 ? 2.584 18.291 -1.810 1.00 47.31 94 LEU A O 1
ATOM 727 N N . ALA A 1 95 ? 4.801 18.026 -1.995 1.00 34.97 95 ALA A N 1
ATOM 728 C CA . ALA A 1 95 ? 5.182 19.274 -1.326 1.00 34.97 95 ALA A CA 1
ATOM 729 C C . ALA A 1 95 ? 5.749 20.339 -2.292 1.00 34.97 95 ALA A C 1
ATOM 731 O O . ALA A 1 95 ? 6.276 21.353 -1.826 1.00 34.97 95 ALA A O 1
ATOM 732 N N . GLY A 1 96 ? 5.680 20.095 -3.606 1.00 32.06 96 GLY A N 1
ATOM 733 C CA . GLY A 1 96 ? 5.974 21.058 -4.676 1.00 32.06 96 GLY A CA 1
ATOM 734 C C . GLY A 1 96 ? 4.712 21.458 -5.428 1.00 32.06 96 GLY A C 1
ATOM 735 O O . GLY A 1 96 ? 4.784 22.486 -6.134 1.00 32.06 96 GLY A O 1
#

pLDDT: mean 87.95, std 16.07, range [32.06, 98.75]

Mean predicted aligned error: 5.55 Å

Radius of gyration: 13.65 Å; Cα contacts (8 Å, |Δi|>4): 112; chains: 1; bounding box: 27×34×33 Å

Solvent-accessible surface area (backbone atoms only — not comparable to full-atom values): 5461 Å² total; per-residue (Å²): 125,98,55,85,80,55,80,67,53,65,74,46,65,14,37,55,50,9,54,17,48,40,66,71,67,34,89,80,74,52,53,70,70,39,28,27,39,14,12,38,43,53,48,38,55,49,34,33,77,70,69,76,39,51,72,67,59,42,47,52,54,49,54,53,39,51,74,70,73,37,47,66,58,70,66,89,86,59,54,80,74,65,37,52,69,44,34,58,50,49,59,53,62,80,72,111

Secondary structure (DSSP, 8-state):
--SSSSGGGGGGTTHHHHHHHHHHH-TTSS-HHHHHHHHHHHHHHHHHHTTSS-HHHHHHHHHHHHHTT---S--SSS-HHHHHHHHHHHHHHTT-

Nearest PDB structures (foldseek):
  6lk2-assembly1_C  TM=9.679E-01  e=1.118E-07  Providencia alcalifaciens F90-2004
  6lk2-assembly1_A  TM=9.961E-01  e=5.561E-07  Providencia alcalifaciens F90-2004
  6lk2-assembly2_B  TM=9.739E-01  e=6.994E-07  Providencia alcalifaciens F90-2004
  6lla-assembly1_A  TM=9.613E-01  e=6.994E-07  Providencia alcalifaciens F90-2004
  3zok-assembly2_D  TM=9.517E-01  e=1.300E-05  Actinidia chinensis

Sequence (96 aa):
DEREMGLRALLNLGHTFGHAIEAEMGYGNWLHGEAVAAGMVMAARTSERLGQFTSAETQRIITLLQRAGLPVNGPREMSTQAYLPHMLRDKKVLAG

Foldseek 3Di:
DVACPDPVVVVCQLVLQLQLLPVVVDHPPADSQQSSLLSNLVSQVVCVVVVNHDPVRSVVSVVVCVVVVHDNHGDPPDDPVSSVVSSVVVVVVSVD